Protein AF-A0A5S6QRS6-F1 (afdb_monomer)

Mean predicted aligned error: 9.51 Å

Secondary structure (DSSP, 8-state):
----------------------HHHHHHHHHHHHHHHHHSPPHHHHHHHHHHHHHHHHHHHHHIIIIIHHHHHHHHH--TTS-HHHHHHHHHHHHHHHHHHHHTTHHHHHHHHHHHHHHHHHHHHHHHHHHT-HHHHHHHHHHHHHH-

Nearest PDB structures (foldseek):
  9cpc-assembly1_3G  TM=3.590E-01  e=1.370E+00  Sus scrofa
  3k29-assembly1_A  TM=3.143E-01  e=1.106E+00  Chlamydia trachomatis
  7nna-assembly1_A  TM=4.137E-01  e=3.052E+00  Klebsiella pneumoniae
  8otz-assembly1_DU  TM=4.229E-01  e=7.567E+00  Bos taurus

Structure (mmCIF, N/CA/C/O backbone):
data_AF-A0A5S6QRS6-F1
#
_entry.id   AF-A0A5S6QRS6-F1
#
loop_
_atom_site.group_PDB
_atom_site.id
_atom_site.type_symbol
_atom_site.label_atom_id
_atom_site.label_alt_id
_atom_site.label_comp_id
_atom_site.label_asym_id
_atom_site.label_entity_id
_atom_site.label_seq_id
_atom_site.pdbx_PDB_ins_code
_atom_site.Cartn_x
_atom_site.Cartn_y
_atom_site.Cartn_z
_atom_site.occupancy
_atom_site.B_iso_or_equiv
_atom_site.auth_seq_id
_atom_site.auth_comp_id
_atom_site.auth_asym_id
_atom_site.auth_atom_id
_atom_site.pdbx_PDB_model_num
ATOM 1 N N . MET A 1 1 ? -68.873 -36.197 48.146 1.00 36.25 1 MET A N 1
ATOM 2 C CA . MET A 1 1 ? -67.558 -36.645 47.627 1.00 36.25 1 MET A CA 1
ATOM 3 C C . MET A 1 1 ? -66.719 -35.378 47.452 1.00 36.25 1 MET A C 1
ATOM 5 O O . MET A 1 1 ? -67.184 -34.511 46.735 1.00 36.25 1 MET A O 1
ATOM 9 N N . LYS A 1 2 ? -65.782 -35.042 48.364 1.00 39.09 2 LYS A N 1
ATOM 10 C CA . LYS A 1 2 ? -64.322 -35.369 48.342 1.00 39.09 2 LYS A CA 1
ATOM 11 C C . LYS A 1 2 ? -63.702 -35.003 46.971 1.00 39.09 2 LYS A C 1
ATOM 13 O O . LYS A 1 2 ? -64.198 -35.547 45.997 1.00 39.09 2 LYS A O 1
ATOM 18 N N . TYR A 1 3 ? -62.708 -34.125 46.765 1.00 42.44 3 TYR A N 1
ATOM 19 C CA . TYR A 1 3 ? -61.480 -33.676 47.472 1.00 42.44 3 TYR A CA 1
ATOM 20 C C . TYR A 1 3 ? -61.183 -32.202 47.052 1.00 42.44 3 TYR A C 1
ATOM 22 O O . TYR A 1 3 ? -61.596 -31.822 45.965 1.00 42.44 3 TYR A O 1
ATOM 30 N N . SER A 1 4 ? -60.683 -31.248 47.852 1.00 43.22 4 SER A N 1
ATOM 31 C CA . SER A 1 4 ? -59.383 -31.046 48.540 1.00 43.22 4 SER A CA 1
ATOM 32 C C . SER A 1 4 ? -58.110 -30.898 47.675 1.00 43.22 4 SER A C 1
ATOM 34 O O . SER A 1 4 ? -57.657 -31.872 47.090 1.00 43.22 4 SER A O 1
ATOM 36 N N . LEU A 1 5 ? -57.502 -29.703 47.811 1.00 42.91 5 LEU A N 1
ATOM 37 C CA . LEU A 1 5 ? -56.069 -29.329 47.858 1.00 42.91 5 LEU A CA 1
ATOM 38 C C . LEU A 1 5 ? -55.170 -29.255 46.594 1.00 42.91 5 LEU A C 1
ATOM 40 O O . LEU A 1 5 ? -54.883 -30.261 45.967 1.00 42.91 5 LEU A O 1
ATOM 44 N N . PHE A 1 6 ? -54.607 -28.038 46.425 1.00 41.34 6 PHE A N 1
ATOM 45 C CA . PHE A 1 6 ? -53.224 -27.636 46.069 1.00 41.34 6 PHE A CA 1
ATOM 46 C C . PHE A 1 6 ? -52.560 -28.195 44.797 1.00 41.34 6 PHE A C 1
ATOM 48 O O . PHE A 1 6 ? -52.513 -29.395 44.601 1.00 41.34 6 PHE A O 1
ATOM 55 N N . VAL A 1 7 ? -51.898 -27.316 44.025 1.00 43.53 7 VAL A N 1
ATOM 56 C CA . VAL A 1 7 ? -50.428 -27.318 43.816 1.00 43.53 7 VAL A CA 1
ATOM 57 C C . VAL A 1 7 ? -50.026 -26.208 42.816 1.00 43.53 7 VAL A C 1
ATOM 59 O O . VAL A 1 7 ? -50.318 -26.269 41.630 1.00 43.53 7 VAL A O 1
ATOM 62 N N . VAL A 1 8 ? -49.361 -25.188 43.377 1.00 43.16 8 VAL A N 1
ATOM 63 C CA . VAL A 1 8 ? -48.077 -24.590 42.949 1.00 43.16 8 VAL A CA 1
ATOM 64 C C . VAL A 1 8 ? -47.988 -23.823 41.615 1.00 43.16 8 VAL A C 1
ATOM 66 O O . VAL A 1 8 ? -47.849 -24.377 40.531 1.00 43.16 8 VAL A O 1
ATOM 69 N N . PHE A 1 9 ? -47.949 -22.493 41.777 1.00 47.25 9 PHE A N 1
ATOM 70 C CA . PHE A 1 9 ? -46.969 -21.552 41.209 1.00 47.25 9 PHE A CA 1
ATOM 71 C C . PHE A 1 9 ? -45.918 -22.159 40.259 1.00 47.25 9 PHE A C 1
ATOM 73 O O . PHE A 1 9 ? -44.978 -22.818 40.692 1.00 47.25 9 PHE A O 1
ATOM 80 N N . SER A 1 10 ? -45.972 -21.795 38.981 1.00 44.59 10 SER A N 1
ATOM 81 C CA . SER A 1 10 ? -44.781 -21.812 38.131 1.00 44.59 10 SER A CA 1
ATOM 82 C C . SER A 1 10 ? -44.716 -20.509 37.352 1.00 44.59 10 SER A C 1
ATOM 84 O O . SER A 1 10 ? -45.148 -20.397 36.208 1.00 44.59 10 SER A O 1
ATOM 86 N N . ALA A 1 11 ? -44.208 -19.484 38.037 1.00 44.00 11 ALA A N 1
ATOM 87 C CA . ALA A 1 11 ? -43.613 -18.340 37.378 1.00 44.00 11 ALA A CA 1
ATOM 88 C C . ALA A 1 11 ? -42.364 -18.858 36.657 1.00 44.00 11 ALA A C 1
ATOM 90 O O . ALA A 1 11 ? -41.320 -19.060 37.275 1.00 44.00 11 ALA A O 1
ATOM 91 N N . PHE A 1 12 ? -42.493 -19.123 35.359 1.00 46.25 12 PHE A N 1
ATOM 92 C CA . PHE A 1 12 ? -41.342 -19.250 34.478 1.00 46.25 12 PHE A CA 1
ATOM 93 C C . PHE A 1 12 ? -40.658 -17.881 34.430 1.00 46.25 12 PHE A C 1
ATOM 95 O O . PHE A 1 12 ? -40.993 -17.011 33.629 1.00 46.25 12 PHE A O 1
ATOM 102 N N . LEU A 1 13 ? -39.720 -17.681 35.355 1.00 46.22 13 LEU A N 1
ATOM 103 C CA . LEU A 1 13 ? -38.637 -16.724 35.213 1.00 46.22 13 LEU A CA 1
ATOM 104 C C . LEU A 1 13 ? -37.869 -17.126 33.954 1.00 46.22 13 LEU A C 1
ATOM 106 O O . LEU A 1 13 ? -37.020 -18.015 33.984 1.00 46.22 13 LEU A O 1
ATOM 110 N N . CYS A 1 14 ? -38.184 -16.472 32.837 1.00 41.69 14 CYS A N 1
ATOM 111 C CA . CYS A 1 14 ? -37.255 -16.340 31.729 1.00 41.69 14 CYS A CA 1
ATOM 112 C C . CYS A 1 14 ? -36.049 -15.550 32.249 1.00 41.69 14 CYS A C 1
ATOM 114 O O . CYS A 1 14 ? -35.981 -14.331 32.113 1.00 41.69 14 CYS A O 1
ATOM 116 N N . LEU A 1 15 ? -35.113 -16.251 32.890 1.00 44.03 15 LEU A N 1
ATOM 117 C CA . LEU A 1 15 ? -33.737 -15.804 33.032 1.00 44.03 15 LEU A CA 1
ATOM 118 C C . LEU A 1 15 ? -33.169 -15.746 31.616 1.00 44.03 15 LEU A C 1
ATOM 120 O O . LEU A 1 15 ? -32.630 -16.718 31.092 1.00 44.03 15 LEU A O 1
ATOM 124 N N . ALA A 1 16 ? -33.363 -14.599 30.968 1.00 50.56 16 ALA A N 1
ATOM 125 C CA . ALA A 1 16 ? -32.521 -14.188 29.869 1.00 50.56 16 ALA A CA 1
ATOM 126 C C . ALA A 1 16 ? -31.101 -14.128 30.438 1.00 50.56 16 ALA A C 1
ATOM 128 O O . ALA A 1 16 ? -30.754 -13.197 31.162 1.00 50.56 16 ALA A O 1
ATOM 129 N N . GLY A 1 17 ? -30.319 -15.175 30.181 1.00 42.94 17 GLY A N 1
ATOM 130 C CA . GLY A 1 17 ? -28.890 -15.186 30.432 1.00 42.94 17 GLY A CA 1
ATOM 131 C C . GLY A 1 17 ? -28.233 -14.162 29.519 1.00 42.94 17 GLY A C 1
ATOM 132 O O . GLY A 1 17 ? -27.710 -14.510 28.467 1.00 42.94 17 GLY A O 1
ATOM 133 N N . ALA A 1 18 ? -28.284 -12.889 29.905 1.00 52.75 18 ALA A N 1
ATOM 134 C CA . ALA A 1 18 ? -27.226 -11.970 29.548 1.00 52.75 18 ALA A CA 1
ATOM 135 C C . ALA A 1 18 ? -25.978 -12.555 30.210 1.00 52.75 18 ALA A C 1
ATOM 137 O O . ALA A 1 18 ? -25.867 -12.538 31.433 1.00 52.75 18 ALA A O 1
ATOM 138 N N . ALA A 1 19 ? -25.110 -13.185 29.419 1.00 56.69 19 ALA A N 1
ATOM 139 C CA . ALA A 1 19 ? -23.786 -13.550 29.886 1.00 56.69 19 ALA A CA 1
ATOM 140 C C . ALA A 1 19 ? -23.159 -12.268 30.447 1.00 56.69 19 ALA A C 1
ATOM 142 O O . ALA A 1 19 ? -22.917 -11.319 29.699 1.00 56.69 19 ALA A O 1
ATOM 143 N N . GLU A 1 20 ? -23.016 -12.196 31.770 1.00 58.03 20 GLU A N 1
ATOM 144 C CA . GLU A 1 20 ? -22.391 -11.063 32.435 1.00 58.03 20 GLU A CA 1
ATOM 145 C C . GLU A 1 20 ? -20.944 -11.010 31.944 1.00 58.03 20 GLU A C 1
ATOM 147 O O . GLU A 1 20 ? -20.119 -11.853 32.297 1.00 58.03 20 GLU A O 1
ATOM 152 N N . VAL A 1 21 ? -20.654 -10.062 31.050 1.00 63.59 21 VAL A N 1
ATOM 153 C CA . VAL A 1 21 ? -19.288 -9.780 30.609 1.00 63.59 21 VAL A CA 1
ATOM 154 C C . VAL A 1 21 ? -18.496 -9.428 31.862 1.00 63.59 21 VAL A C 1
ATOM 156 O O . VAL A 1 21 ? -18.887 -8.535 32.616 1.00 63.59 21 VAL A O 1
ATOM 159 N N . SER A 1 22 ? -17.407 -10.156 32.109 1.00 79.12 22 SER A N 1
ATOM 160 C CA . SER A 1 22 ? -16.551 -9.920 33.269 1.00 79.12 22 SER A CA 1
ATOM 161 C C . SER A 1 22 ? -16.114 -8.450 33.298 1.00 79.12 22 SER A C 1
ATOM 163 O O . SER A 1 22 ? -15.766 -7.907 32.246 1.00 79.12 22 SER A O 1
ATOM 165 N N . PRO A 1 23 ? -16.047 -7.791 34.469 1.00 82.31 23 PRO A N 1
ATOM 166 C CA . PRO A 1 23 ? -15.556 -6.416 34.569 1.00 82.31 23 PRO A CA 1
ATOM 167 C C . PRO A 1 23 ? -14.192 -6.201 33.890 1.00 82.31 23 PRO A C 1
ATOM 169 O O . PRO A 1 23 ? -13.953 -5.145 33.310 1.00 82.31 23 PRO A O 1
ATOM 172 N N . LYS A 1 24 ? -13.324 -7.227 33.901 1.00 81.06 24 LYS A N 1
ATOM 173 C CA . LYS A 1 24 ? -12.031 -7.212 33.195 1.00 81.06 24 LYS A CA 1
ATOM 174 C C . LYS A 1 24 ? -12.187 -7.172 31.674 1.00 81.06 24 LYS A C 1
ATOM 176 O O . LYS A 1 24 ? -11.464 -6.446 31.002 1.00 81.06 24 LYS A O 1
ATOM 181 N N . ASP A 1 25 ? -13.138 -7.923 31.136 1.00 83.25 25 ASP A N 1
ATOM 182 C CA . ASP A 1 25 ? -13.401 -7.965 29.696 1.00 83.25 25 ASP A CA 1
ATOM 183 C C . ASP A 1 25 ? -14.057 -6.665 29.225 1.00 83.25 25 ASP A C 1
ATOM 185 O O . ASP A 1 25 ? -13.799 -6.193 28.121 1.00 83.25 25 ASP A O 1
ATOM 189 N N . GLN A 1 26 ? -14.849 -6.025 30.089 1.00 89.38 26 GLN A N 1
ATOM 190 C CA . GLN A 1 26 ? -15.425 -4.714 29.814 1.00 89.38 26 GLN A CA 1
ATOM 191 C C . GLN A 1 26 ? -14.362 -3.605 29.771 1.00 89.38 26 GLN A C 1
ATOM 193 O O . GLN A 1 26 ? -14.425 -2.732 28.902 1.00 89.38 26 GLN A O 1
ATOM 198 N N . GLU A 1 27 ? -13.363 -3.655 30.658 1.00 93.56 27 GLU A N 1
ATOM 199 C CA . GLU A 1 27 ? -12.206 -2.752 30.622 1.00 93.56 27 GLU A CA 1
ATOM 200 C C . GLU A 1 27 ? -11.389 -2.939 29.336 1.00 93.56 27 GLU A C 1
ATOM 202 O O . GLU A 1 27 ? -11.125 -1.965 28.626 1.00 93.56 27 GLU A O 1
ATOM 207 N N . LYS A 1 28 ? -11.058 -4.189 28.985 1.00 92.94 28 LYS A N 1
ATOM 208 C CA . LYS A 1 28 ? -10.328 -4.508 27.749 1.00 92.94 28 LYS A CA 1
ATOM 209 C C . LYS A 1 28 ? -11.081 -4.046 26.508 1.00 92.94 28 LYS A C 1
ATOM 211 O O . LYS A 1 28 ? -10.508 -3.344 25.680 1.00 92.94 28 LYS A O 1
ATOM 216 N N . LYS A 1 29 ? -12.381 -4.338 26.422 1.00 95.06 29 LYS A N 1
ATOM 217 C CA . LYS A 1 29 ? -13.246 -3.861 25.338 1.00 95.06 29 LYS A CA 1
ATOM 218 C C . LYS A 1 29 ? -13.205 -2.339 25.205 1.00 95.06 29 LYS A C 1
ATOM 220 O O . LYS A 1 29 ? -13.024 -1.823 24.107 1.00 95.06 29 LYS A O 1
ATOM 225 N N . SER A 1 30 ? -13.336 -1.615 26.320 1.00 95.94 30 SER A N 1
ATOM 226 C CA . SER A 1 30 ? -13.254 -0.151 26.315 1.00 95.94 30 SER A CA 1
ATOM 227 C C . SER A 1 30 ? -11.891 0.348 25.834 1.00 95.94 30 SER A C 1
ATOM 229 O O . SER A 1 30 ? -11.826 1.375 25.153 1.00 95.94 30 SER A O 1
ATOM 231 N N . ASN A 1 31 ? -10.806 -0.343 26.191 1.00 96.69 31 ASN A N 1
ATOM 232 C CA . ASN A 1 31 ? -9.469 0.009 25.733 1.00 96.69 31 ASN A CA 1
ATOM 233 C C . ASN A 1 31 ? -9.319 -0.216 24.221 1.00 96.69 31 ASN A C 1
ATOM 235 O O . ASN A 1 31 ? -8.911 0.706 23.517 1.00 96.69 31 ASN A O 1
ATOM 239 N N . VAL A 1 32 ? -9.735 -1.384 23.722 1.00 97.50 32 VAL A N 1
ATOM 240 C CA . VAL A 1 32 ? -9.731 -1.724 22.291 1.00 97.50 32 VAL A CA 1
ATOM 241 C C . VAL A 1 32 ? -10.522 -0.695 21.490 1.00 97.50 32 VAL A C 1
ATOM 243 O O . VAL A 1 32 ? -9.975 -0.110 20.564 1.00 97.50 32 VAL A O 1
ATOM 246 N N . THR A 1 33 ? -11.755 -0.361 21.890 1.00 97.81 33 THR A N 1
ATOM 247 C CA . THR A 1 33 ? -12.566 0.659 21.198 1.00 97.81 33 THR A CA 1
ATOM 248 C C . THR A 1 33 ? -11.861 2.017 21.128 1.00 97.81 33 THR A C 1
ATOM 250 O O . THR A 1 33 ? -11.898 2.688 20.097 1.00 97.81 33 THR A O 1
ATOM 253 N N . ARG A 1 34 ? -11.197 2.440 22.212 1.00 98.06 34 ARG A N 1
ATOM 254 C CA . ARG A 1 34 ? -10.445 3.701 22.228 1.00 98.06 34 ARG A CA 1
ATOM 255 C C . ARG A 1 34 ? -9.252 3.664 21.272 1.00 98.06 34 ARG A C 1
ATOM 257 O O . ARG A 1 34 ? -9.001 4.666 20.612 1.00 98.06 34 ARG A O 1
ATOM 264 N N . LEU A 1 35 ? -8.520 2.552 21.215 1.00 97.94 35 LEU A N 1
ATOM 265 C CA . LEU A 1 35 ? -7.370 2.394 20.322 1.00 97.94 35 LEU A CA 1
ATOM 266 C C . LEU A 1 35 ? -7.803 2.276 18.859 1.00 97.94 35 LEU A C 1
ATOM 268 O O . LEU A 1 35 ? -7.244 2.966 18.017 1.00 97.94 35 LEU A O 1
ATOM 272 N N . MET A 1 36 ? -8.865 1.528 18.564 1.00 97.88 36 MET A N 1
ATOM 273 C CA . MET A 1 36 ? -9.454 1.472 17.224 1.00 97.88 36 MET A CA 1
ATOM 274 C C . MET A 1 36 ? -9.819 2.864 16.701 1.00 97.88 36 MET A C 1
ATOM 276 O O . MET A 1 36 ? -9.586 3.165 15.537 1.00 97.88 36 MET A O 1
ATOM 280 N N . ALA A 1 37 ? -10.323 3.759 17.557 1.00 97.69 37 ALA A N 1
ATOM 281 C CA . ALA A 1 37 ? -10.626 5.133 17.156 1.00 97.69 37 ALA A CA 1
ATOM 282 C C . ALA A 1 37 ? -9.385 5.947 16.726 1.00 97.69 37 ALA A C 1
ATOM 284 O O . ALA A 1 37 ? -9.541 6.954 16.037 1.00 97.69 37 ALA A O 1
ATOM 285 N N . THR A 1 38 ? -8.165 5.550 17.114 1.00 96.69 38 THR A N 1
ATOM 286 C CA . THR A 1 38 ? -6.923 6.226 16.689 1.00 96.69 38 THR A CA 1
ATOM 287 C C . THR A 1 38 ? -6.423 5.730 15.332 1.00 96.69 38 THR A C 1
ATOM 289 O O . THR A 1 38 ? -5.830 6.505 14.579 1.00 96.69 38 THR A O 1
ATOM 292 N N . VAL A 1 39 ? -6.699 4.465 15.002 1.00 97.25 39 VAL A N 1
ATOM 293 C CA . VAL A 1 39 ? -6.326 3.835 13.725 1.00 97.25 39 VAL A CA 1
ATOM 294 C C . VAL A 1 39 ? -7.456 3.848 12.699 1.00 97.25 39 VAL A C 1
ATOM 296 O O . VAL A 1 39 ? -7.222 3.587 11.529 1.00 97.25 39 VAL A O 1
ATOM 299 N N . GLN A 1 40 ? -8.668 4.249 13.073 1.00 98.00 40 GLN A N 1
ATOM 300 C CA . GLN A 1 40 ? -9.743 4.434 12.108 1.00 98.00 40 GLN A CA 1
ATOM 301 C C . GLN A 1 40 ? -9.373 5.517 11.086 1.00 98.00 40 GLN A C 1
ATOM 303 O O . GLN A 1 40 ? -8.980 6.635 11.445 1.00 98.00 40 GLN A O 1
ATOM 308 N N . LEU A 1 41 ? -9.517 5.205 9.798 1.00 98.25 41 LEU A N 1
ATOM 309 C CA . LEU A 1 41 ? -9.343 6.201 8.750 1.00 98.25 41 LEU A CA 1
ATOM 310 C C . LEU A 1 41 ? -10.445 7.263 8.828 1.00 98.25 41 LEU A C 1
ATOM 312 O O . LEU A 1 41 ? -11.640 6.973 8.922 1.00 98.25 41 LEU A O 1
ATOM 316 N N . SER A 1 42 ? -10.048 8.525 8.714 1.00 98.12 42 SER A N 1
ATOM 317 C CA . SER A 1 42 ? -10.974 9.606 8.403 1.00 98.12 42 SER A CA 1
ATOM 318 C C . SER A 1 42 ? -11.547 9.439 6.992 1.00 98.12 42 SER A C 1
ATOM 320 O O . SER A 1 42 ? -10.991 8.752 6.137 1.00 98.12 42 SER A O 1
ATOM 322 N N . LYS A 1 43 ? -12.649 10.141 6.702 1.00 98.06 43 LYS A N 1
ATOM 323 C CA . LYS A 1 43 ? -13.257 10.135 5.359 1.00 98.06 43 LYS A CA 1
ATOM 324 C C . LYS A 1 43 ? -12.272 10.539 4.261 1.00 98.06 43 LYS A C 1
ATOM 326 O O . LYS A 1 43 ? -12.322 9.997 3.163 1.00 98.06 43 LYS A O 1
ATOM 331 N N . GLU A 1 44 ? -11.400 11.497 4.560 1.00 98.19 44 GLU A N 1
ATOM 332 C CA . GLU A 1 44 ? -10.402 11.966 3.605 1.00 98.19 44 GLU A CA 1
ATOM 333 C C . GLU A 1 44 ? -9.273 10.948 3.426 1.00 98.19 44 GLU A C 1
ATOM 335 O O . GLU A 1 44 ? -8.869 10.682 2.300 1.00 98.19 44 GLU A O 1
ATOM 340 N N . GLU A 1 45 ? -8.800 10.326 4.507 1.00 98.25 45 GLU A N 1
ATOM 341 C CA . GLU A 1 45 ? -7.817 9.239 4.427 1.00 98.25 45 GLU A CA 1
ATOM 342 C C . GLU A 1 45 ? -8.352 8.045 3.625 1.00 98.25 45 GLU A C 1
ATOM 344 O O . GLU A 1 45 ? -7.656 7.556 2.740 1.00 98.25 45 GLU A O 1
ATOM 349 N N . ALA A 1 46 ? -9.604 7.637 3.853 1.00 98.25 46 ALA A N 1
ATOM 350 C CA . ALA A 1 46 ? -10.249 6.569 3.090 1.00 98.25 46 ALA A CA 1
ATOM 351 C C . ALA A 1 46 ? -10.373 6.920 1.595 1.00 98.25 46 ALA A C 1
ATOM 353 O O . ALA A 1 46 ? -10.099 6.090 0.729 1.00 98.25 46 ALA A O 1
ATOM 354 N N . ARG A 1 47 ? -10.728 8.173 1.272 1.00 98.31 47 ARG A N 1
ATOM 355 C CA . ARG A 1 47 ? -10.764 8.666 -0.114 1.00 98.31 47 ARG A CA 1
ATOM 356 C C . ARG A 1 47 ? -9.377 8.619 -0.758 1.00 98.31 47 ARG A C 1
ATOM 358 O O . ARG A 1 47 ? -9.228 8.151 -1.884 1.00 98.31 47 ARG A O 1
ATOM 365 N N . LEU A 1 48 ? -8.351 9.068 -0.038 1.00 98.25 48 LEU A N 1
ATOM 366 C CA . LEU A 1 48 ? -6.969 9.033 -0.510 1.00 98.25 48 LEU A CA 1
ATOM 367 C C . LEU A 1 48 ? -6.468 7.601 -0.720 1.00 98.25 48 LEU A C 1
ATOM 369 O O . LEU A 1 48 ? -5.803 7.352 -1.722 1.00 98.25 48 LEU A O 1
ATOM 373 N N . LEU A 1 49 ? -6.805 6.664 0.167 1.00 97.94 49 LEU A N 1
ATOM 374 C CA . LEU A 1 49 ? -6.446 5.253 0.012 1.00 97.94 49 LEU A CA 1
ATOM 375 C C . LEU A 1 49 ? -7.063 4.642 -1.259 1.00 97.94 49 LEU A C 1
ATOM 377 O O . LEU A 1 49 ? -6.435 3.802 -1.894 1.00 97.94 49 LEU A O 1
ATOM 381 N N . GLN A 1 50 ? -8.240 5.106 -1.689 1.00 97.62 50 GLN A N 1
ATOM 382 C CA . GLN A 1 50 ? -8.860 4.680 -2.951 1.00 97.62 50 GLN A CA 1
ATOM 383 C C . GLN A 1 50 ? -8.227 5.339 -4.186 1.00 97.62 50 GLN A C 1
ATOM 385 O O . GLN A 1 50 ? -8.049 4.697 -5.222 1.00 97.62 50 GLN A O 1
ATOM 390 N N . GLU A 1 51 ? -7.891 6.627 -4.107 1.00 98.00 51 GLU A N 1
ATOM 391 C CA . GLU A 1 51 ? -7.444 7.404 -5.270 1.00 98.00 51 GLU A CA 1
ATOM 392 C C . GLU A 1 51 ? -5.941 7.297 -5.546 1.00 98.00 51 GLU A C 1
ATOM 394 O O . GLU A 1 51 ? -5.523 7.202 -6.706 1.00 98.00 51 GLU A O 1
ATOM 399 N N . LEU A 1 52 ? -5.112 7.318 -4.500 1.00 98.06 52 LEU A N 1
ATOM 400 C CA . LEU A 1 52 ? -3.658 7.364 -4.642 1.00 98.06 52 LEU A CA 1
ATOM 401 C C . LEU A 1 52 ? -3.080 6.139 -5.366 1.00 98.06 52 LEU A C 1
ATOM 403 O O . LEU A 1 52 ? -2.200 6.361 -6.198 1.00 98.06 52 LEU A O 1
ATOM 407 N N . PRO A 1 53 ? -3.545 4.888 -5.162 1.00 97.94 53 PRO A N 1
ATOM 408 C CA . PRO A 1 53 ? -3.041 3.742 -5.923 1.00 97.94 53 PRO A CA 1
ATOM 409 C C . PRO A 1 53 ? -3.260 3.888 -7.431 1.00 97.94 53 PRO A C 1
ATOM 411 O O . PRO A 1 53 ? -2.363 3.604 -8.227 1.00 97.94 53 PRO A O 1
ATOM 414 N N . LEU A 1 54 ? -4.424 4.409 -7.834 1.00 97.50 54 LEU A N 1
ATOM 415 C CA . LEU A 1 54 ? -4.737 4.673 -9.239 1.00 97.50 54 LEU A CA 1
ATOM 416 C C . LEU A 1 54 ? -3.844 5.785 -9.798 1.00 97.50 54 LEU A C 1
ATOM 418 O O . LEU A 1 54 ? -3.302 5.666 -10.900 1.00 97.50 54 LEU A O 1
ATOM 422 N N . GLN A 1 55 ? -3.659 6.859 -9.027 1.00 96.75 55 GLN A N 1
ATOM 423 C CA . GLN A 1 55 ? -2.780 7.961 -9.401 1.00 96.75 55 GLN A CA 1
ATOM 424 C C . GLN A 1 55 ? -1.319 7.511 -9.520 1.00 96.75 55 GLN A C 1
ATOM 426 O O . GLN A 1 55 ? -0.650 7.882 -10.486 1.00 96.75 55 GLN A O 1
ATOM 431 N N . TYR A 1 56 ? -0.828 6.717 -8.569 1.00 97.56 56 TYR A N 1
ATOM 432 C CA . TYR A 1 56 ? 0.514 6.148 -8.566 1.00 97.56 56 TYR A CA 1
ATOM 433 C C . TYR A 1 56 ? 0.730 5.282 -9.806 1.00 97.56 56 TYR A C 1
ATOM 435 O O . TYR A 1 56 ? 1.625 5.575 -10.598 1.00 97.56 56 TYR A O 1
ATOM 443 N N . ALA A 1 57 ? -0.148 4.302 -10.045 1.00 97.12 57 ALA A N 1
ATOM 444 C CA . ALA A 1 57 ? -0.047 3.408 -11.196 1.00 97.12 57 ALA A CA 1
ATOM 445 C C . ALA A 1 57 ? -0.047 4.185 -12.519 1.00 97.12 57 ALA A C 1
ATOM 447 O O . ALA A 1 57 ? 0.790 3.946 -13.390 1.00 97.12 57 ALA A O 1
ATOM 448 N N . LYS A 1 58 ? -0.945 5.169 -12.661 1.00 98.00 58 LYS A N 1
ATOM 449 C CA . LYS A 1 58 ? -0.968 6.048 -13.834 1.00 98.00 58 LYS A CA 1
ATOM 450 C C . LYS A 1 58 ? 0.344 6.821 -13.987 1.00 98.00 58 LYS A C 1
ATOM 452 O O . LYS A 1 58 ? 0.889 6.874 -15.083 1.00 98.00 58 LYS A O 1
ATOM 457 N N . SER A 1 59 ? 0.859 7.401 -12.907 1.00 97.50 59 SER A N 1
ATOM 458 C CA . SER A 1 59 ? 2.051 8.256 -12.950 1.00 97.50 59 SER A CA 1
ATOM 459 C C . SER A 1 59 ? 3.323 7.464 -13.256 1.00 97.50 59 SER A C 1
ATOM 461 O O . SER A 1 59 ? 4.158 7.919 -14.042 1.00 97.50 59 SER A O 1
ATOM 463 N N . VAL A 1 60 ? 3.449 6.257 -12.694 1.00 97.44 60 VAL A N 1
ATOM 464 C CA . VAL A 1 60 ? 4.526 5.317 -13.025 1.00 97.44 60 VAL A CA 1
ATOM 465 C C . VAL A 1 60 ? 4.429 4.922 -14.496 1.00 97.44 60 VAL A C 1
ATOM 467 O O . VAL A 1 60 ? 5.404 5.098 -15.222 1.00 97.44 60 VAL A O 1
ATOM 470 N N . ASN A 1 61 ? 3.257 4.500 -14.978 1.00 97.25 61 ASN A N 1
ATOM 471 C CA . ASN A 1 61 ? 3.070 4.130 -16.386 1.00 97.25 61 ASN A CA 1
ATOM 472 C C . ASN A 1 61 ? 3.387 5.285 -17.348 1.00 97.25 61 ASN A C 1
ATOM 474 O O . ASN A 1 61 ? 4.140 5.096 -18.303 1.00 97.25 61 ASN A O 1
ATOM 478 N N . ASP A 1 62 ? 2.912 6.499 -17.055 1.00 98.12 62 ASP A N 1
ATOM 479 C CA . ASP A 1 62 ? 3.229 7.698 -17.836 1.00 98.12 62 ASP A CA 1
ATOM 480 C C . ASP A 1 62 ? 4.746 7.969 -17.876 1.00 98.12 62 ASP A C 1
ATOM 482 O O . ASP A 1 62 ? 5.273 8.452 -18.883 1.00 98.12 62 ASP A O 1
ATOM 486 N N . CYS A 1 63 ? 5.470 7.673 -16.790 1.00 98.00 63 CYS A N 1
ATOM 487 C CA . CYS A 1 63 ? 6.927 7.765 -16.755 1.00 98.00 63 CYS A CA 1
ATOM 488 C C . CYS A 1 63 ? 7.584 6.681 -17.615 1.00 98.00 63 CYS A C 1
ATOM 490 O O . CYS A 1 63 ? 8.462 7.001 -18.416 1.00 98.00 63 CYS A O 1
ATOM 492 N N . LEU A 1 64 ? 7.145 5.425 -17.510 1.00 97.44 64 LEU A N 1
ATOM 493 C CA . LEU A 1 64 ? 7.686 4.315 -18.300 1.00 97.44 64 LEU A CA 1
ATOM 494 C C . LEU A 1 64 ? 7.491 4.544 -19.803 1.00 97.44 64 LEU A C 1
ATOM 496 O O . LEU A 1 64 ? 8.430 4.365 -20.584 1.00 97.44 64 LEU A O 1
ATOM 500 N N . ASP A 1 65 ? 6.317 5.025 -20.208 1.00 96.88 65 ASP A N 1
ATOM 501 C CA . ASP A 1 65 ? 5.990 5.306 -21.608 1.00 96.88 65 ASP A CA 1
ATOM 502 C C . ASP A 1 65 ? 6.797 6.467 -22.200 1.00 96.88 65 ASP A C 1
ATOM 504 O O . ASP A 1 65 ? 7.028 6.516 -23.412 1.00 96.88 65 ASP A O 1
ATOM 508 N N . LYS A 1 66 ? 7.259 7.400 -21.364 1.00 96.31 66 LYS A N 1
ATOM 509 C CA . LYS A 1 66 ? 8.095 8.527 -21.800 1.00 96.31 66 LYS A CA 1
ATOM 510 C C . LYS A 1 66 ? 9.582 8.197 -21.731 1.00 96.31 66 LYS A C 1
ATOM 512 O O . LYS A 1 66 ? 10.307 8.429 -22.694 1.00 96.31 66 LYS A O 1
ATOM 517 N N . SER A 1 67 ? 10.038 7.684 -20.594 1.00 96.50 67 SER A N 1
ATOM 518 C CA . SER A 1 67 ? 11.457 7.517 -20.273 1.00 96.50 67 SER A CA 1
ATOM 519 C C . SER A 1 67 ? 12.003 6.147 -20.666 1.00 96.50 67 SER A C 1
ATOM 521 O O . SER A 1 67 ? 13.125 6.070 -21.157 1.00 96.50 67 SER A O 1
ATOM 523 N N . CYS A 1 68 ? 11.221 5.076 -20.509 1.00 97.06 68 CYS A N 1
ATOM 524 C CA . CYS A 1 68 ? 11.697 3.702 -20.714 1.00 97.06 68 CYS A CA 1
ATOM 525 C C . CYS A 1 68 ? 11.284 3.111 -22.067 1.00 97.06 68 CYS A C 1
ATOM 527 O O . CYS A 1 68 ? 11.831 2.090 -22.490 1.00 97.06 68 CYS A O 1
ATOM 529 N N . LYS A 1 69 ? 10.377 3.772 -22.797 1.00 96.56 69 LYS A N 1
ATOM 530 C CA . LYS A 1 69 ? 9.938 3.369 -24.141 1.00 96.56 69 LYS A CA 1
ATOM 531 C C . LYS A 1 69 ? 11.082 3.102 -25.128 1.00 96.56 69 LYS A C 1
ATOM 533 O O . LYS A 1 69 ? 10.989 2.095 -25.825 1.00 96.56 69 LYS A O 1
ATOM 538 N N . PRO A 1 70 ? 12.165 3.900 -25.207 1.00 95.56 70 PRO A N 1
ATOM 539 C CA . PRO A 1 70 ? 13.270 3.593 -26.116 1.00 95.56 70 PRO A CA 1
ATOM 540 C C . PRO A 1 70 ? 13.937 2.245 -25.807 1.00 95.56 70 PRO A C 1
ATOM 542 O O . PRO A 1 70 ? 14.229 1.485 -26.726 1.00 95.56 70 PRO A O 1
ATOM 545 N N . ILE A 1 71 ? 14.129 1.925 -24.524 1.00 95.00 71 ILE A N 1
ATOM 546 C CA . ILE A 1 71 ? 14.736 0.665 -24.070 1.00 95.00 71 ILE A CA 1
ATOM 547 C C . ILE A 1 71 ? 13.769 -0.495 -24.322 1.00 95.00 71 ILE A C 1
ATOM 549 O O . ILE A 1 71 ? 14.153 -1.509 -24.900 1.00 95.00 71 ILE A O 1
ATOM 553 N N . ARG A 1 72 ? 12.484 -0.313 -23.987 1.00 94.56 72 ARG A N 1
ATOM 554 C CA . ARG A 1 72 ? 11.423 -1.290 -24.272 1.00 94.56 72 ARG A CA 1
ATOM 555 C C . ARG A 1 72 ? 11.357 -1.633 -25.759 1.00 94.56 72 ARG A C 1
ATOM 557 O O . ARG A 1 72 ? 11.259 -2.803 -26.108 1.00 94.56 72 ARG A O 1
ATOM 564 N N . SER A 1 73 ? 11.450 -0.635 -26.637 1.00 95.31 73 SER A N 1
ATOM 565 C CA . SER A 1 73 ? 11.475 -0.851 -28.087 1.00 95.31 73 SER A CA 1
ATOM 566 C C . SER A 1 73 ? 12.687 -1.672 -28.532 1.00 95.31 73 SER A C 1
ATOM 568 O O . SER A 1 73 ? 12.531 -2.534 -29.390 1.00 95.31 73 SER A O 1
ATOM 570 N N . LYS A 1 74 ? 13.873 -1.455 -27.942 1.00 94.38 74 LYS A N 1
ATOM 571 C CA . LYS A 1 74 ? 15.062 -2.282 -28.221 1.00 94.38 74 LYS A CA 1
ATOM 572 C C . LYS A 1 74 ? 14.850 -3.730 -27.783 1.00 94.38 74 LYS A C 1
ATOM 574 O O . LYS A 1 74 ? 15.128 -4.629 -28.561 1.00 94.38 74 LYS A O 1
ATOM 579 N N . ILE A 1 75 ? 14.298 -3.947 -26.586 1.00 92.19 75 ILE A N 1
ATOM 580 C CA . ILE A 1 75 ? 13.976 -5.290 -26.077 1.00 92.19 75 ILE A CA 1
ATOM 581 C C . ILE A 1 75 ? 12.991 -6.007 -27.007 1.00 92.19 75 ILE A C 1
ATOM 583 O O . ILE A 1 75 ? 13.194 -7.168 -27.338 1.00 92.19 75 ILE A O 1
ATOM 587 N N . LEU A 1 76 ? 11.937 -5.323 -27.461 1.00 91.88 76 LEU A N 1
ATOM 588 C CA . LEU A 1 76 ? 10.942 -5.909 -28.368 1.00 91.88 76 LEU A CA 1
ATOM 589 C C . LEU A 1 76 ? 11.495 -6.190 -29.773 1.00 91.88 76 LEU A C 1
ATOM 591 O O . LEU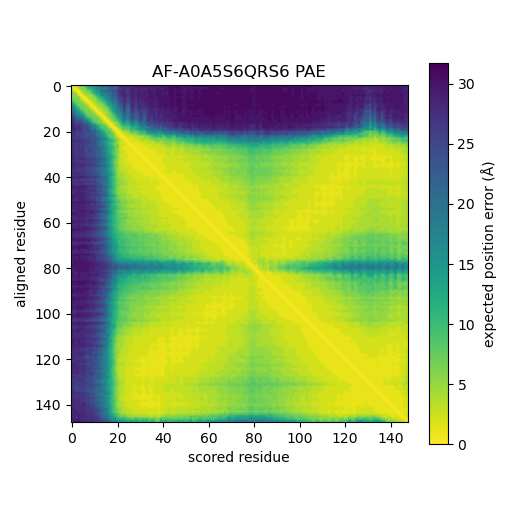 A 1 76 ? 10.992 -7.075 -30.459 1.00 91.88 76 LEU A O 1
ATOM 595 N N . ALA A 1 77 ? 12.507 -5.438 -30.205 1.00 93.00 77 ALA A N 1
ATOM 596 C CA . ALA A 1 77 ? 13.184 -5.632 -31.483 1.00 93.00 77 ALA A CA 1
ATOM 597 C C . ALA A 1 77 ? 14.364 -6.622 -31.408 1.00 93.00 77 ALA A C 1
ATOM 599 O O . ALA A 1 77 ? 14.972 -6.903 -32.445 1.00 93.00 77 ALA A O 1
ATOM 600 N N . ALA A 1 78 ? 14.689 -7.132 -30.214 1.00 89.38 78 ALA A N 1
ATOM 601 C CA . ALA A 1 78 ? 15.812 -8.032 -29.981 1.00 89.38 78 ALA A CA 1
ATOM 602 C C . ALA A 1 78 ? 15.676 -9.300 -30.827 1.00 89.38 78 ALA A C 1
ATOM 604 O O . ALA A 1 78 ? 14.656 -9.998 -30.792 1.00 89.38 78 ALA A O 1
ATOM 605 N N . LYS A 1 79 ? 16.713 -9.615 -31.605 1.00 88.31 79 LYS A N 1
ATOM 606 C CA . LYS A 1 79 ? 16.666 -10.767 -32.511 1.00 88.31 79 LYS A CA 1
ATOM 607 C C . LYS A 1 79 ? 16.912 -12.089 -31.773 1.00 88.31 79 LYS A C 1
ATOM 609 O O . LYS A 1 79 ? 17.633 -12.105 -30.772 1.00 88.31 79 LYS A O 1
ATOM 614 N N . PRO A 1 80 ? 16.389 -13.229 -32.275 1.00 82.94 80 PRO A N 1
ATOM 615 C CA . PRO A 1 80 ? 16.615 -14.553 -31.689 1.00 82.94 80 PRO A CA 1
ATOM 616 C C . PRO A 1 80 ? 18.090 -14.971 -31.557 1.00 82.94 80 PRO A C 1
ATOM 618 O O . PRO A 1 80 ? 18.406 -15.739 -30.651 1.00 82.94 80 PRO A O 1
ATOM 621 N N . ASP A 1 81 ? 18.971 -14.448 -32.411 1.00 89.50 81 ASP A N 1
ATOM 622 C CA . ASP A 1 81 ? 20.413 -14.718 -32.453 1.00 89.50 81 ASP A CA 1
ATOM 623 C C . ASP A 1 81 ? 21.258 -13.775 -31.578 1.00 89.50 81 ASP A C 1
ATOM 625 O O . ASP A 1 81 ? 22.463 -13.989 -31.442 1.00 89.50 81 ASP A O 1
ATOM 629 N N . GLU A 1 82 ? 20.655 -12.759 -30.947 1.00 88.31 82 GLU A N 1
ATOM 630 C CA . GLU A 1 82 ? 21.359 -11.941 -29.957 1.00 88.31 82 GLU A CA 1
ATOM 631 C C . GLU A 1 82 ? 21.879 -12.790 -28.798 1.00 88.31 82 GLU A C 1
ATOM 633 O O . GLU A 1 82 ? 21.202 -13.690 -28.289 1.00 88.31 82 GLU A O 1
ATOM 638 N N . SER A 1 83 ? 23.091 -12.460 -28.350 1.00 91.56 83 SER A N 1
ATOM 639 C CA . SER A 1 83 ? 23.712 -13.155 -27.233 1.00 91.56 83 SER A CA 1
ATOM 640 C C . SER A 1 83 ? 22.890 -12.973 -25.957 1.00 91.56 83 SER A C 1
ATOM 642 O O . SER A 1 83 ? 22.273 -11.932 -25.712 1.00 91.56 83 S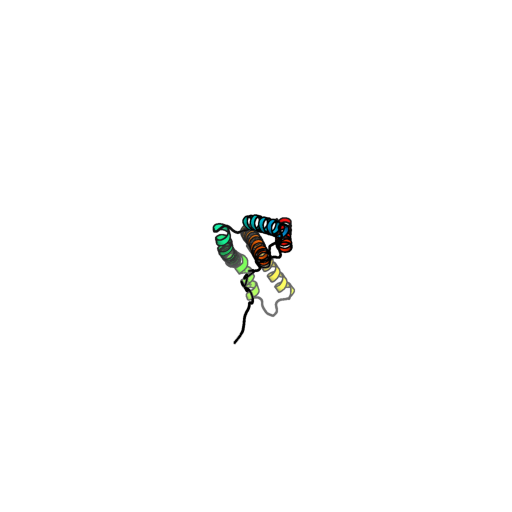ER A O 1
ATOM 644 N N . PHE A 1 84 ? 22.927 -13.988 -25.096 1.00 91.06 84 PHE A N 1
ATOM 645 C CA . PHE A 1 84 ? 22.315 -13.911 -23.772 1.00 91.06 84 PHE A CA 1
ATOM 646 C C . PHE A 1 84 ? 22.802 -12.681 -22.986 1.00 91.06 84 PHE A C 1
ATOM 648 O O . PHE A 1 84 ? 21.997 -12.001 -22.355 1.00 91.06 84 PHE A O 1
ATOM 655 N N . ALA A 1 85 ? 24.097 -12.358 -23.082 1.00 93.19 85 ALA A N 1
ATOM 656 C CA . ALA A 1 85 ? 24.685 -11.194 -22.425 1.00 93.19 85 ALA A CA 1
ATOM 657 C C . ALA A 1 85 ? 24.036 -9.877 -22.887 1.00 93.19 85 ALA A C 1
ATOM 659 O O . ALA A 1 85 ? 23.622 -9.085 -22.046 1.00 93.19 85 ALA A O 1
ATOM 660 N N . ALA A 1 86 ? 23.852 -9.683 -24.197 1.00 91.25 86 ALA A N 1
ATOM 661 C CA . ALA A 1 86 ? 23.230 -8.474 -24.741 1.00 91.25 86 ALA A CA 1
ATOM 662 C C . ALA A 1 86 ? 21.770 -8.306 -24.276 1.00 91.25 86 ALA A C 1
ATOM 664 O O . ALA A 1 86 ? 21.344 -7.210 -23.909 1.00 91.25 86 ALA A O 1
ATOM 665 N N . ARG A 1 87 ? 21.005 -9.404 -24.215 1.00 90.56 87 ARG A N 1
ATOM 666 C CA . ARG A 1 87 ? 19.627 -9.377 -23.693 1.00 90.56 87 ARG A CA 1
ATOM 667 C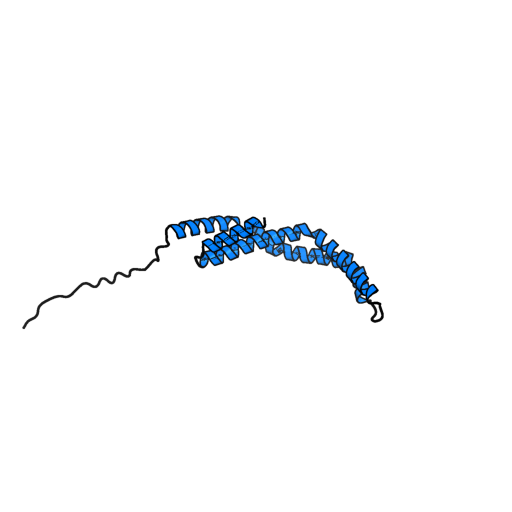 C . ARG A 1 87 ? 19.574 -9.059 -22.203 1.00 90.56 87 ARG A C 1
ATOM 669 O O . ARG A 1 87 ? 18.704 -8.305 -21.770 1.00 90.56 87 ARG A O 1
ATOM 676 N N . MET A 1 88 ? 20.499 -9.622 -21.428 1.00 93.62 88 MET A N 1
ATOM 677 C CA . MET A 1 88 ? 20.617 -9.333 -20.000 1.00 93.62 88 MET A CA 1
ATOM 678 C C . MET A 1 88 ? 20.956 -7.862 -19.751 1.00 93.62 88 MET A C 1
ATOM 680 O O . MET A 1 88 ? 20.345 -7.248 -18.879 1.00 93.62 88 MET A O 1
ATOM 684 N N . GLU A 1 89 ? 21.867 -7.276 -20.531 1.00 94.81 89 GLU A N 1
ATOM 685 C CA . GLU A 1 89 ? 22.206 -5.851 -20.438 1.00 94.81 89 GLU A CA 1
ATOM 686 C C . GLU A 1 89 ? 20.992 -4.953 -20.715 1.00 94.81 89 GLU A C 1
ATOM 688 O O . GLU A 1 89 ? 20.708 -4.054 -19.923 1.00 94.81 89 GLU A O 1
ATOM 693 N N . LEU A 1 90 ? 20.216 -5.237 -21.768 1.00 93.44 90 LEU A N 1
ATOM 694 C CA . LEU A 1 90 ? 18.981 -4.498 -22.065 1.00 93.44 90 LEU A CA 1
ATOM 695 C C . LEU A 1 90 ? 17.936 -4.632 -20.948 1.00 93.44 90 LEU A C 1
ATOM 697 O O . LEU A 1 90 ? 17.294 -3.647 -20.580 1.00 93.44 90 LEU A O 1
ATOM 701 N N . GLY A 1 91 ? 17.777 -5.832 -20.383 1.00 94.19 91 GLY A N 1
ATOM 702 C CA . GLY A 1 91 ? 16.893 -6.059 -19.238 1.00 94.19 91 GLY A CA 1
ATOM 703 C C . GLY A 1 91 ? 17.317 -5.250 -18.008 1.00 94.19 91 GLY A C 1
ATOM 704 O O . GLY A 1 91 ? 16.485 -4.612 -17.368 1.00 94.19 91 GLY A O 1
ATOM 705 N N . GLN A 1 92 ? 18.618 -5.201 -17.711 1.00 96.69 92 GLN A N 1
ATOM 706 C CA . GLN A 1 92 ? 19.153 -4.381 -16.622 1.00 96.69 92 GLN A CA 1
ATOM 707 C C . GLN A 1 92 ? 18.972 -2.880 -16.873 1.00 96.69 92 GLN A C 1
ATOM 709 O O . GLN A 1 92 ? 18.663 -2.141 -15.939 1.00 96.69 92 GLN A O 1
ATOM 714 N N . GLU A 1 93 ? 19.156 -2.415 -18.111 1.00 96.88 93 GLU A N 1
ATOM 715 C CA . GLU A 1 93 ? 18.911 -1.019 -18.493 1.00 96.88 93 GLU A CA 1
ATOM 716 C C . GLU A 1 93 ? 17.436 -0.648 -18.276 1.00 96.88 93 GLU A C 1
ATOM 718 O O . GLU A 1 93 ? 17.135 0.401 -17.700 1.00 96.88 93 GLU A O 1
ATOM 723 N N . TYR A 1 94 ? 16.516 -1.537 -18.660 1.00 96.81 94 TYR A N 1
ATOM 724 C CA . TYR A 1 94 ? 15.086 -1.333 -18.448 1.00 96.81 94 TYR A CA 1
ATOM 725 C C . TYR A 1 94 ? 14.723 -1.315 -16.963 1.00 96.81 94 TYR A C 1
ATOM 727 O O . TYR A 1 94 ? 14.031 -0.393 -16.538 1.00 96.81 94 TYR A O 1
ATOM 735 N N . ASN A 1 95 ? 15.242 -2.253 -16.165 1.00 97.62 95 ASN A N 1
ATOM 736 C CA . ASN A 1 95 ? 15.002 -2.285 -14.719 1.00 97.62 95 ASN A CA 1
ATOM 737 C C . ASN A 1 95 ? 15.499 -1.004 -14.037 1.00 97.62 95 ASN A C 1
ATOM 739 O O . ASN A 1 95 ? 14.760 -0.389 -13.282 1.00 97.62 95 ASN A O 1
ATOM 743 N N . LYS A 1 96 ? 16.693 -0.507 -14.386 1.00 97.88 96 LYS A N 1
ATOM 744 C CA . LYS A 1 96 ? 17.188 0.781 -13.862 1.00 97.88 96 LYS A CA 1
ATOM 745 C C . LYS A 1 96 ? 16.272 1.952 -14.226 1.00 97.88 96 LYS A C 1
ATOM 747 O O . LYS A 1 96 ? 16.085 2.871 -13.425 1.00 97.88 96 LYS A O 1
ATOM 752 N N . CYS A 1 97 ? 15.726 1.949 -15.442 1.00 97.69 97 CYS A N 1
ATOM 753 C CA . CYS A 1 97 ? 14.775 2.968 -15.871 1.00 97.69 97 CYS A CA 1
ATOM 754 C C . CYS A 1 97 ? 13.456 2.870 -15.091 1.00 97.69 97 CYS A C 1
ATOM 756 O O . CYS A 1 97 ? 12.938 3.891 -14.637 1.00 97.69 97 CYS A O 1
ATOM 758 N N . PHE A 1 98 ? 12.959 1.649 -14.890 1.00 97.38 98 PHE A N 1
ATOM 759 C CA . PHE A 1 98 ? 11.778 1.358 -14.089 1.00 97.38 98 PHE A CA 1
ATOM 760 C C . PHE 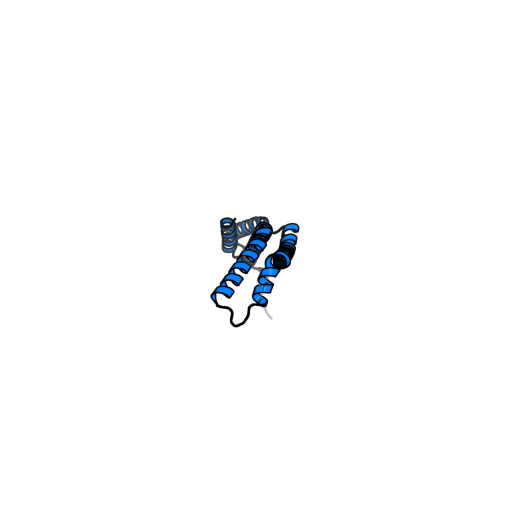A 1 98 ? 11.947 1.831 -12.639 1.00 97.38 98 PHE A C 1
ATOM 762 O O . PHE A 1 98 ? 11.167 2.673 -12.198 1.00 97.38 98 PHE A O 1
ATOM 769 N N . ASP A 1 99 ? 13.035 1.443 -11.966 1.00 97.62 99 ASP A N 1
ATOM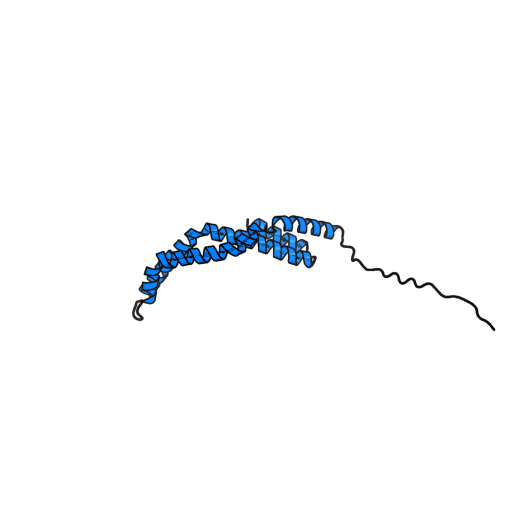 770 C CA . ASP A 1 99 ? 13.358 1.875 -10.598 1.00 97.62 99 ASP A CA 1
ATOM 771 C C . ASP A 1 99 ? 13.410 3.406 -10.485 1.00 97.62 99 ASP A C 1
ATOM 773 O O . ASP A 1 99 ? 12.992 4.006 -9.495 1.00 97.62 99 ASP A O 1
ATOM 777 N N . THR A 1 100 ? 13.939 4.074 -11.516 1.00 97.88 100 THR A N 1
ATOM 778 C CA . THR A 1 100 ? 13.988 5.541 -11.570 1.00 97.88 100 THR A CA 1
ATOM 779 C C . THR A 1 100 ? 12.587 6.143 -11.661 1.00 97.88 100 THR A C 1
ATOM 781 O O . THR A 1 100 ? 12.334 7.198 -11.078 1.00 97.88 100 THR A O 1
ATOM 784 N N . CYS A 1 101 ? 11.675 5.509 -12.399 1.00 97.81 101 CYS A N 1
ATOM 785 C CA . CYS A 1 101 ? 10.286 5.939 -12.479 1.00 97.81 101 CYS A CA 1
ATOM 786 C C . CYS A 1 101 ? 9.535 5.706 -11.166 1.00 97.81 101 CYS A C 1
ATOM 788 O O . CYS A 1 101 ? 8.850 6.624 -10.724 1.00 97.81 101 CYS A O 1
ATOM 790 N N . GLU A 1 102 ? 9.704 4.560 -10.507 1.00 97.12 102 GLU A N 1
ATOM 791 C CA . GLU A 1 102 ? 9.083 4.296 -9.201 1.00 97.12 102 GLU A CA 1
ATOM 792 C C . GLU A 1 102 ? 9.570 5.272 -8.124 1.00 97.12 102 GLU A C 1
ATOM 794 O O . GLU A 1 102 ? 8.757 5.900 -7.445 1.00 97.12 102 GLU A O 1
ATOM 799 N N . LYS A 1 103 ? 10.887 5.510 -8.037 1.00 96.81 103 LYS A N 1
ATOM 800 C CA . LYS A 1 103 ? 11.481 6.442 -7.058 1.00 96.81 103 LYS A CA 1
ATOM 801 C C . LYS A 1 103 ? 10.927 7.861 -7.144 1.00 96.81 103 LYS A C 1
ATOM 803 O O . LYS A 1 103 ? 10.822 8.544 -6.130 1.00 96.81 103 LYS A O 1
ATOM 808 N N . LYS A 1 104 ? 10.528 8.325 -8.334 1.00 96.56 104 LYS A N 1
ATOM 809 C CA . LYS A 1 104 ? 9.891 9.649 -8.492 1.00 96.56 104 LYS A CA 1
ATOM 810 C C . LYS A 1 104 ? 8.569 9.765 -7.735 1.00 96.56 104 LYS A C 1
ATOM 812 O O . LYS A 1 104 ? 8.161 10.879 -7.414 1.00 96.56 104 LYS A O 1
ATOM 817 N N . PHE A 1 105 ? 7.910 8.643 -7.466 1.00 97.19 105 PHE A N 1
ATOM 818 C CA . PHE A 1 105 ? 6.606 8.577 -6.815 1.00 97.19 105 PHE A CA 1
ATOM 819 C C . PHE A 1 105 ? 6.655 7.837 -5.471 1.00 97.19 105 PHE A C 1
ATOM 821 O O . PHE A 1 105 ? 5.605 7.542 -4.904 1.00 97.19 105 PHE A O 1
ATOM 828 N N . GLU A 1 106 ? 7.851 7.616 -4.917 1.00 96.44 106 GLU A N 1
ATOM 829 C CA . GLU A 1 106 ? 8.065 6.928 -3.637 1.00 96.44 106 GLU A CA 1
ATOM 830 C C . GLU A 1 106 ? 7.274 7.575 -2.490 1.00 96.44 106 GLU A C 1
ATOM 832 O O . GLU A 1 106 ? 6.702 6.886 -1.656 1.00 96.44 106 GLU A O 1
ATOM 837 N N . ALA A 1 107 ? 7.165 8.907 -2.464 1.00 96.81 107 ALA A N 1
ATOM 838 C CA . ALA A 1 107 ? 6.377 9.601 -1.444 1.00 96.81 107 ALA A CA 1
ATOM 839 C C . ALA A 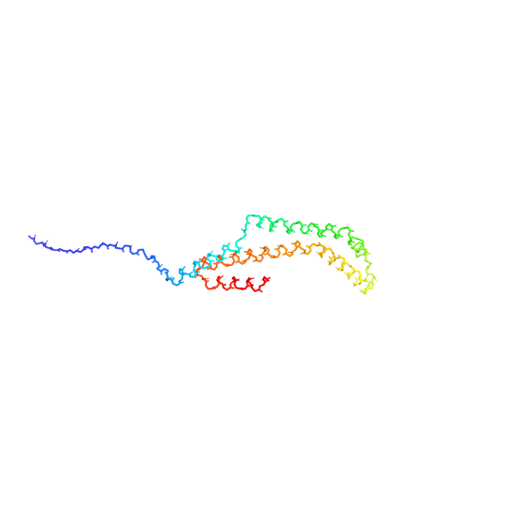1 107 ? 4.875 9.268 -1.518 1.00 96.81 107 ALA A C 1
ATOM 841 O O . ALA A 1 107 ? 4.206 9.184 -0.490 1.00 96.81 107 ALA A O 1
ATOM 842 N N . VAL A 1 108 ? 4.340 9.073 -2.729 1.00 97.25 108 VAL A N 1
ATOM 843 C CA . VAL A 1 108 ? 2.945 8.654 -2.926 1.00 97.25 108 VAL A CA 1
ATOM 844 C C . VAL A 1 108 ? 2.778 7.207 -2.480 1.00 97.25 108 VAL A C 1
ATOM 846 O O . VAL A 1 108 ? 1.832 6.907 -1.759 1.00 97.25 108 VAL A O 1
ATOM 849 N N . GLN A 1 109 ? 3.721 6.341 -2.851 1.00 97.19 109 GLN A N 1
ATOM 850 C CA . GLN A 1 109 ? 3.740 4.943 -2.430 1.00 97.19 109 GLN A CA 1
ATOM 851 C C . GLN A 1 109 ? 3.775 4.802 -0.902 1.00 97.19 109 GLN A C 1
ATOM 853 O O . GLN A 1 109 ? 2.892 4.164 -0.342 1.00 97.19 109 GLN A O 1
ATOM 858 N N . LYS A 1 110 ? 4.695 5.490 -0.215 1.00 96.69 110 LYS A N 1
ATOM 859 C CA . LYS A 1 110 ? 4.772 5.491 1.256 1.00 96.69 110 LYS A CA 1
ATOM 860 C C . LYS A 1 110 ? 3.479 5.958 1.912 1.00 96.69 110 LYS A C 1
ATOM 862 O O . LYS A 1 110 ? 3.079 5.442 2.948 1.00 96.69 110 LYS A O 1
ATOM 867 N N . LYS A 1 111 ? 2.803 6.940 1.309 1.00 97.56 111 LYS A N 1
ATOM 868 C CA . LYS A 1 111 ? 1.506 7.405 1.807 1.00 97.56 111 LYS A CA 1
ATOM 869 C C . LYS A 1 111 ? 0.418 6.339 1.649 1.00 97.56 111 LYS A C 1
ATOM 871 O O . LYS A 1 111 ? -0.397 6.196 2.551 1.00 97.56 111 LYS A O 1
ATOM 876 N N . ILE A 1 112 ? 0.398 5.610 0.532 1.00 98.00 112 ILE A N 1
ATOM 877 C CA . ILE A 1 112 ? -0.516 4.475 0.330 1.00 98.00 112 ILE A CA 1
ATOM 878 C C . ILE A 1 112 ? -0.237 3.390 1.372 1.00 98.00 112 ILE A C 1
ATOM 880 O O . ILE A 1 112 ? -1.169 2.945 2.030 1.00 98.00 112 ILE A O 1
ATOM 884 N N . GLU A 1 113 ? 1.029 3.010 1.550 1.00 97.19 113 GLU A N 1
ATOM 885 C CA . GLU A 1 113 ? 1.456 1.979 2.505 1.00 97.19 113 GLU A CA 1
ATOM 886 C C . GLU A 1 113 ? 1.050 2.338 3.940 1.00 97.19 113 GLU A C 1
ATOM 888 O O . GLU A 1 113 ? 0.426 1.526 4.616 1.00 97.19 113 GLU A O 1
ATOM 893 N N . ALA A 1 114 ? 1.297 3.577 4.375 1.00 97.12 114 ALA A N 1
ATOM 894 C CA . ALA A 1 114 ? 0.904 4.041 5.705 1.00 97.12 114 ALA A CA 1
ATOM 895 C C . ALA A 1 114 ? -0.620 4.000 5.919 1.00 97.12 114 ALA A C 1
ATOM 897 O O . ALA A 1 114 ? -1.091 3.527 6.952 1.00 97.12 114 ALA A O 1
ATOM 898 N N . LEU A 1 115 ? -1.404 4.464 4.938 1.00 98.25 115 LEU A N 1
ATOM 899 C CA . LEU A 1 115 ? -2.868 4.418 5.018 1.00 98.25 115 LEU A CA 1
ATOM 900 C C . LEU A 1 115 ? -3.395 2.979 5.008 1.00 98.25 115 LEU A C 1
ATOM 902 O O . LEU A 1 115 ? -4.316 2.671 5.754 1.00 98.25 115 LEU A O 1
ATOM 906 N N . SER A 1 116 ? -2.800 2.108 4.192 1.00 97.88 116 SER A N 1
ATOM 907 C CA . SER A 1 116 ? -3.175 0.697 4.101 1.00 97.88 116 SER A CA 1
ATOM 908 C C . SER A 1 116 ? -2.843 -0.068 5.379 1.00 97.88 116 SER A C 1
ATOM 910 O O . SER A 1 116 ? -3.649 -0.885 5.806 1.00 97.88 116 SER A O 1
ATOM 912 N N . SER A 1 117 ? -1.685 0.186 5.996 1.00 97.75 117 SER A N 1
ATOM 913 C CA . SER A 1 117 ? -1.303 -0.436 7.271 1.00 97.75 117 SER A CA 1
ATOM 914 C C . SER A 1 117 ? -2.257 -0.013 8.390 1.00 97.75 117 SER A C 1
ATOM 916 O O . SER A 1 117 ? -2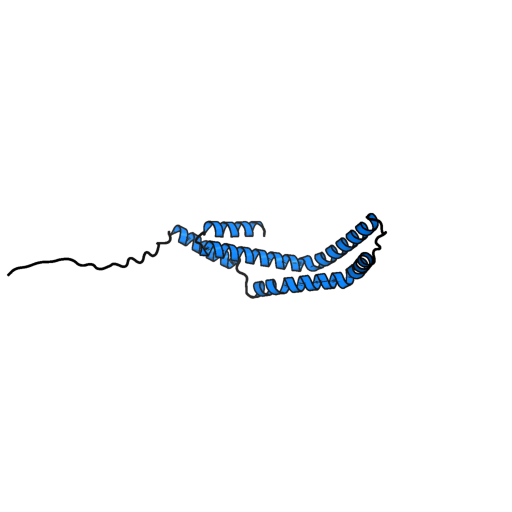.788 -0.853 9.117 1.00 97.75 117 SER A O 1
ATOM 918 N N . LYS A 1 118 ? -2.577 1.285 8.455 1.00 97.81 118 LYS A N 1
ATOM 919 C CA . LYS A 1 118 ? -3.551 1.830 9.404 1.00 97.81 118 LYS A CA 1
ATOM 920 C C . LYS A 1 118 ? -4.950 1.210 9.228 1.00 97.81 118 LYS A C 1
ATOM 922 O O . LYS A 1 118 ? -5.572 0.833 10.219 1.00 97.81 118 LYS A O 1
ATOM 927 N N . ASP A 1 119 ? -5.421 1.062 7.988 1.00 98.31 119 ASP A N 1
ATOM 928 C CA . ASP A 1 119 ? -6.709 0.423 7.669 1.00 98.31 119 ASP A CA 1
ATOM 929 C C . ASP A 1 119 ? -6.727 -1.077 8.015 1.00 98.31 119 ASP A C 1
ATOM 931 O O . ASP A 1 119 ? -7.682 -1.556 8.624 1.00 98.31 119 ASP A O 1
ATOM 935 N N . SER A 1 120 ? -5.644 -1.805 7.705 1.00 98.19 120 SER A N 1
ATOM 936 C CA . SER A 1 120 ? -5.495 -3.230 8.046 1.00 98.19 120 SER A CA 1
ATOM 937 C C . SER A 1 120 ? -5.538 -3.443 9.555 1.00 98.19 120 SER A C 1
ATOM 939 O O . SER A 1 120 ? -6.294 -4.284 10.033 1.00 98.19 120 SER A O 1
ATOM 941 N N . CYS A 1 121 ? -4.797 -2.625 10.310 1.00 98.38 121 CYS A N 1
ATOM 942 C CA . CYS A 1 121 ? -4.817 -2.644 11.770 1.00 98.38 121 CYS A CA 1
ATOM 943 C C . CYS A 1 121 ? -6.242 -2.448 12.303 1.00 98.38 121 CYS A C 1
ATOM 945 O O . CYS A 1 121 ? -6.715 -3.253 13.102 1.00 98.38 121 CYS A O 1
ATOM 947 N N . TYR A 1 122 ? -6.967 -1.435 11.813 1.00 98.50 122 TYR A N 1
ATOM 948 C CA . TYR A 1 122 ? -8.358 -1.216 12.214 1.00 98.50 122 TYR A CA 1
ATOM 949 C C . TYR A 1 122 ? -9.250 -2.432 11.920 1.00 98.50 122 TYR A C 1
ATOM 951 O O . TYR A 1 122 ? -9.985 -2.864 12.808 1.00 98.50 122 TYR A O 1
ATOM 959 N N . SER A 1 123 ? -9.181 -2.982 10.703 1.00 98.38 123 SER A N 1
ATOM 960 C CA . SER A 1 123 ? -10.011 -4.117 10.282 1.00 98.38 123 SER A CA 1
ATOM 961 C C . SER A 1 123 ? -9.731 -5.372 11.111 1.00 98.38 123 SER A C 1
ATOM 963 O O . SER A 1 123 ? -10.662 -6.025 11.573 1.00 98.38 123 SER A O 1
ATOM 965 N N . GLU A 1 124 ? -8.460 -5.697 11.349 1.00 98.38 124 GLU A N 1
ATOM 966 C CA . GLU A 1 124 ? -8.076 -6.866 12.148 1.00 98.38 124 GLU A CA 1
ATOM 967 C C . GLU A 1 124 ? -8.478 -6.704 13.620 1.00 98.38 124 GLU A C 1
ATOM 969 O O . GLU A 1 124 ? -9.010 -7.634 14.233 1.00 98.38 124 GLU A O 1
ATOM 974 N N . MET A 1 125 ? -8.300 -5.507 14.192 1.00 98.50 125 MET A N 1
ATOM 975 C CA . MET A 1 125 ? -8.802 -5.201 15.534 1.00 98.50 125 MET A CA 1
ATOM 976 C C . MET A 1 125 ? -10.328 -5.334 15.616 1.00 98.50 125 MET A C 1
ATOM 978 O O . MET A 1 125 ? -10.841 -5.827 16.622 1.00 98.50 125 MET A O 1
ATOM 982 N N . GLU A 1 126 ? -11.059 -4.893 14.587 1.00 98.44 126 GLU A N 1
ATOM 983 C CA . GLU A 1 126 ? -12.519 -4.999 14.518 1.00 98.44 126 GLU A CA 1
ATOM 984 C C . GLU A 1 126 ? -12.977 -6.460 14.508 1.00 98.44 126 GLU A C 1
ATOM 986 O O . GLU A 1 126 ? -13.881 -6.819 15.268 1.00 98.44 126 GLU A O 1
ATOM 991 N N . ASP A 1 127 ? -12.320 -7.311 13.721 1.00 98.44 127 ASP A N 1
ATOM 992 C CA . ASP A 1 127 ? -12.615 -8.743 13.648 1.00 98.44 127 ASP A CA 1
ATOM 993 C C . ASP A 1 127 ? -12.436 -9.426 15.013 1.00 98.44 127 ASP A C 1
ATOM 995 O O . ASP A 1 127 ? -13.348 -10.107 15.501 1.00 98.44 127 ASP A O 1
ATOM 999 N N . TYR A 1 128 ? -11.309 -9.184 15.690 1.00 98.25 128 TYR A N 1
ATOM 10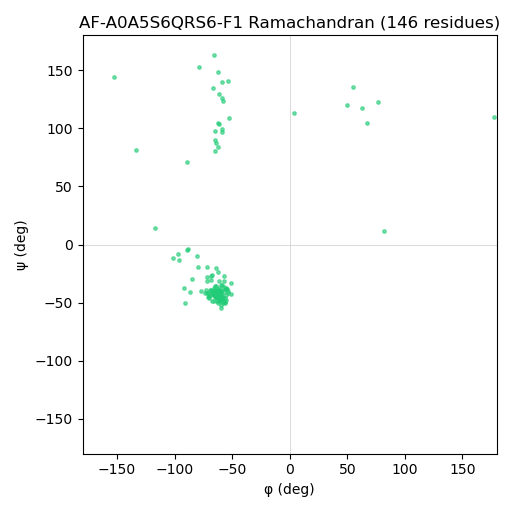00 C CA . TYR A 1 128 ? -11.060 -9.716 17.032 1.00 98.25 128 TYR A CA 1
ATOM 1001 C C . TYR A 1 128 ? -12.018 -9.142 18.084 1.00 98.25 128 TYR A C 1
ATOM 1003 O O . TYR A 1 128 ? -12.555 -9.888 18.908 1.00 98.25 128 TYR A O 1
ATOM 1011 N N . MET A 1 129 ? -12.304 -7.837 18.039 1.00 96.56 129 MET A N 1
ATOM 1012 C CA . MET A 1 129 ? -13.266 -7.195 18.940 1.00 96.56 129 MET A CA 1
ATOM 1013 C C . MET A 1 129 ? -14.668 -7.800 18.786 1.00 96.56 129 MET A C 1
ATOM 1015 O O . MET A 1 129 ? -15.338 -8.054 19.792 1.00 96.56 129 MET A O 1
ATOM 1019 N N . ASN A 1 130 ? -15.107 -8.053 17.551 1.00 96.00 130 ASN A N 1
ATOM 1020 C CA . ASN A 1 130 ? -16.404 -8.661 17.250 1.00 96.00 130 ASN A CA 1
ATOM 1021 C C . ASN A 1 130 ? -16.478 -10.128 17.696 1.00 96.00 130 ASN A C 1
ATOM 1023 O O . ASN A 1 130 ? -17.546 -10.593 18.098 1.00 96.00 130 ASN A O 1
ATOM 1027 N N . ALA A 1 131 ? -15.348 -10.837 17.683 1.00 96.50 131 ALA A N 1
ATOM 1028 C CA . ALA A 1 131 ? -15.225 -12.193 18.210 1.00 96.50 131 ALA A CA 1
ATOM 1029 C C . ALA A 1 131 ? -15.059 -12.258 19.746 1.00 96.50 131 ALA A C 1
ATOM 1031 O O . ALA A 1 131 ? -15.158 -13.338 20.326 1.00 96.50 131 ALA A O 1
ATOM 1032 N N . GLY A 1 132 ? -14.846 -11.120 20.420 1.00 95.38 132 GLY A N 1
ATOM 1033 C CA . GLY A 1 132 ? -14.612 -11.042 21.868 1.00 95.38 132 GLY A CA 1
ATOM 1034 C C . GLY A 1 132 ? -13.169 -11.336 22.302 1.00 95.38 132 GLY A C 1
ATOM 1035 O O . GLY A 1 132 ? -12.912 -11.480 23.497 1.00 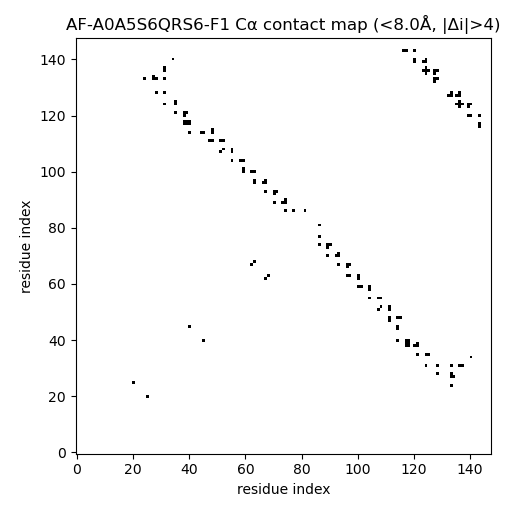95.38 132 GLY A O 1
ATOM 1036 N N . TYR A 1 133 ? -12.237 -11.399 21.352 1.00 96.94 133 TYR A N 1
ATOM 1037 C CA . TYR A 1 133 ? -10.806 -11.647 21.545 1.00 96.94 133 TYR A CA 1
ATOM 1038 C C . TYR A 1 133 ? -10.056 -10.327 21.769 1.00 96.94 133 TYR A C 1
ATOM 1040 O O . TYR A 1 133 ? -9.376 -9.795 20.895 1.00 96.94 133 TYR A O 1
ATOM 1048 N N . TYR A 1 134 ? -10.266 -9.713 22.936 1.00 96.25 134 TYR A N 1
ATOM 1049 C CA . TYR A 1 134 ? -9.752 -8.363 23.190 1.00 96.25 134 TYR A CA 1
ATOM 1050 C C . TYR A 1 134 ? -8.233 -8.299 23.373 1.00 96.25 134 TYR A C 1
ATOM 1052 O O . TYR A 1 134 ? -7.664 -7.247 23.111 1.00 96.25 134 TYR A O 1
ATOM 1060 N N . ASP A 1 135 ? -7.583 -9.368 23.840 1.00 96.62 135 ASP A N 1
ATOM 1061 C CA . ASP A 1 135 ? -6.123 -9.374 24.006 1.00 96.62 135 ASP A CA 1
ATOM 1062 C C . ASP A 1 135 ? -5.432 -9.422 22.639 1.00 96.62 135 ASP A C 1
ATOM 1064 O O . ASP A 1 135 ? -4.514 -8.651 22.383 1.00 96.62 135 ASP A O 1
ATOM 1068 N N . GLU A 1 136 ? -5.953 -10.234 21.725 1.00 97.94 136 GLU A N 1
ATOM 1069 C CA . GLU A 1 136 ? -5.486 -10.356 20.347 1.00 97.94 136 GLU A CA 1
ATOM 1070 C C . GLU A 1 136 ? -5.684 -9.045 19.569 1.00 97.94 136 GLU A C 1
ATOM 1072 O O . GLU A 1 136 ? -4.784 -8.597 18.862 1.00 97.94 136 GLU A O 1
ATOM 1077 N N . ALA A 1 137 ? -6.816 -8.356 19.766 1.00 97.94 137 ALA A N 1
ATOM 1078 C CA . ALA A 1 137 ? -7.011 -7.009 19.222 1.00 97.94 137 ALA A CA 1
ATOM 1079 C C . ALA A 1 137 ? -5.963 -6.001 19.741 1.00 97.94 137 ALA A C 1
ATOM 1081 O O . ALA A 1 137 ? -5.567 -5.095 19.009 1.00 97.94 137 ALA A O 1
ATOM 1082 N N . LEU A 1 138 ? -5.512 -6.123 20.995 1.00 97.44 138 LEU A N 1
ATOM 1083 C CA . LEU A 1 138 ? -4.447 -5.268 21.532 1.00 97.44 138 LEU A CA 1
ATOM 1084 C C . LEU A 1 138 ? -3.077 -5.636 20.947 1.00 97.44 138 LEU A C 1
ATOM 1086 O O . LEU A 1 138 ? -2.320 -4.732 20.604 1.00 97.44 138 LEU A O 1
ATOM 1090 N N . GLU A 1 139 ? -2.786 -6.926 20.763 1.00 97.69 139 GLU A N 1
ATOM 1091 C CA . GLU A 1 139 ? -1.547 -7.381 20.116 1.00 97.69 139 GLU A CA 1
ATOM 1092 C C . GLU A 1 139 ? -1.419 -6.856 18.680 1.00 97.69 139 GLU A C 1
ATOM 1094 O O . GLU A 1 139 ? -0.349 -6.380 18.303 1.00 97.69 139 GLU A O 1
ATOM 1099 N N . VAL A 1 140 ? -2.507 -6.856 17.896 1.00 98.06 140 VAL A N 1
ATOM 1100 C CA . VAL A 1 140 ? -2.527 -6.255 16.546 1.00 98.06 140 VAL A CA 1
ATOM 1101 C C . VAL A 1 140 ? -2.101 -4.784 16.590 1.00 98.06 140 VAL A C 1
ATOM 1103 O O . VAL A 1 140 ? -1.256 -4.349 15.805 1.00 98.06 140 VAL A O 1
ATOM 1106 N N . TYR A 1 141 ? -2.645 -4.012 17.533 1.00 97.75 141 TYR A N 1
ATOM 1107 C CA . TYR A 1 141 ? -2.291 -2.601 17.684 1.00 97.75 141 TYR A CA 1
ATOM 1108 C C . TYR A 1 141 ? -0.826 -2.404 18.097 1.00 97.75 141 TYR A C 1
ATOM 1110 O O . TYR A 1 141 ? -0.152 -1.505 17.588 1.00 97.75 141 TYR A O 1
ATOM 1118 N N . ASP A 1 142 ? -0.324 -3.237 19.008 1.00 97.25 142 ASP A N 1
ATOM 1119 C CA . ASP A 1 142 ? 1.063 -3.175 19.467 1.00 97.25 142 ASP A CA 1
ATOM 1120 C C . ASP A 1 142 ? 2.053 -3.508 18.343 1.00 97.25 142 ASP A C 1
ATOM 1122 O O . ASP A 1 142 ? 3.122 -2.896 18.278 1.00 97.25 142 ASP A O 1
ATOM 1126 N N . LEU A 1 143 ? 1.702 -4.432 17.443 1.00 96.69 143 LEU A N 1
ATOM 1127 C CA . LEU A 1 143 ? 2.478 -4.722 16.234 1.00 96.69 143 LEU A CA 1
ATOM 1128 C C . LEU A 1 143 ? 2.472 -3.530 15.273 1.00 96.69 143 LEU A C 1
ATOM 1130 O O . LEU A 1 143 ? 3.541 -3.071 14.877 1.00 96.69 143 LEU A O 1
ATOM 1134 N N . TYR A 1 144 ? 1.299 -2.956 14.984 1.00 96.38 144 TYR A N 1
ATOM 1135 C CA . TYR A 1 144 ? 1.179 -1.750 14.156 1.00 96.38 144 TYR A CA 1
ATOM 1136 C C . TYR A 1 144 ? 2.058 -0.599 14.678 1.00 96.38 144 TYR A C 1
ATOM 1138 O O . TYR A 1 144 ? 2.735 0.079 13.910 1.00 96.38 144 TYR A O 1
ATOM 1146 N N . LYS A 1 145 ? 2.111 -0.400 16.002 1.00 94.50 145 LYS A N 1
ATOM 1147 C CA . LYS A 1 145 ? 2.934 0.651 16.620 1.00 94.50 145 LYS A CA 1
ATOM 1148 C C . LYS A 1 145 ? 4.437 0.402 16.597 1.00 94.50 145 LYS A C 1
ATOM 1150 O O . LYS A 1 145 ? 5.185 1.358 16.780 1.00 94.50 145 LYS A O 1
ATOM 1155 N N . GLN A 1 146 ? 4.887 -0.833 16.405 1.00 91.75 146 GLN A N 1
ATOM 1156 C CA . GLN A 1 146 ? 6.313 -1.138 16.251 1.00 91.75 146 GLN A CA 1
ATOM 1157 C C . GLN A 1 146 ? 6.827 -0.837 14.839 1.00 91.75 146 GLN A C 1
ATOM 1159 O O . GLN A 1 146 ? 8.037 -0.709 14.655 1.00 91.75 146 GLN A O 1
ATOM 1164 N N . GLU A 1 147 ? 5.924 -0.741 13.862 1.00 83.50 147 GLU A N 1
ATOM 1165 C CA . GLU A 1 147 ? 6.244 -0.511 12.450 1.00 83.50 147 GLU A CA 1
ATOM 1166 C C . GLU A 1 147 ? 6.161 0.970 12.022 1.00 83.50 147 GLU A C 1
ATOM 1168 O O . GLU A 1 147 ? 6.666 1.310 10.949 1.00 83.50 147 GLU A O 1
ATOM 1173 N N . GLU A 1 148 ? 5.563 1.848 12.844 1.00 73.50 148 GLU A N 1
ATOM 1174 C CA . GLU A 1 148 ? 5.572 3.322 12.678 1.00 73.50 148 GLU A CA 1
ATOM 1175 C C . GLU A 1 148 ? 6.927 3.962 13.035 1.00 73.50 148 GLU A C 1
ATOM 1177 O O . GLU A 1 148 ? 7.359 4.868 12.278 1.00 73.50 148 GLU A O 1
#

pLDDT: mean 88.51, std 17.83, range [36.25, 98.5]

Radius of gyration: 30.97 Å; Cα contacts (8 Å, |Δi|>4): 82; chains: 1; bounding box: 92×49×81 Å

Organism: Trichuris muris (NCBI:txid70415)

Solvent-accessible surface area (backbone atoms only — not comparable to full-atom values): 8597 Å² total; per-residue (Å²): 134,89,83,90,83,90,83,81,90,77,81,80,74,80,74,75,78,71,77,77,72,48,72,67,57,51,52,41,46,54,50,47,56,57,52,40,65,72,37,48,69,49,76,65,53,51,50,45,55,65,47,47,60,56,52,49,54,51,53,36,50,57,37,41,64,67,72,32,39,70,53,51,53,50,62,74,64,57,56,92,83,58,51,70,67,62,55,50,51,51,49,51,54,40,49,56,43,49,54,54,34,49,61,78,44,41,73,59,50,52,51,44,53,53,49,50,51,33,45,49,45,29,52,53,26,49,53,26,50,74,71,66,38,41,66,60,23,47,50,47,50,55,53,55,64,74,75,112

Sequence (148 aa):
MKYSLFVVFSAFLCLAGAAEVSPKDQEKKSNVTRLMATVQLSKEEARLLQELPLQYAKSVNDCLDKSCKPIRSKILAAKPDESFAARMELGQEYNKCFDTCEKKFEAVQKKIEALSSKDSCYSEMEDYMNAGYYDEALEVYDLYKQEE

Foldseek 3Di:
DDDDDDDDDDPPPPPPPPPPQPPVLVVLLVVLVVLLVVLDDDPVLVVLLVVLVVVLVVQLVVQCVPQVVVLVVCLVVDDPPDDPVVNVVSVVVNVVSSVVSNVVCVVSVVSNVLSVLSVVLSVQLVVCSVVSNSVVNVVSSVVSVVVD